Protein AF-A0A956A698-F1 (afdb_monomer_lite)

Radius of gyration: 14.97 Å; chains: 1; bounding box: 32×22×39 Å

Structure (mmCIF, N/CA/C/O backbone):
data_AF-A0A956A698-F1
#
_entry.id   AF-A0A956A698-F1
#
loop_
_atom_site.group_PDB
_atom_site.id
_atom_site.type_symbol
_atom_site.label_atom_id
_atom_site.label_alt_id
_atom_site.label_comp_id
_atom_site.label_asym_id
_atom_site.label_entity_id
_atom_site.label_seq_id
_atom_site.pdbx_PDB_ins_code
_atom_site.Cartn_x
_atom_site.Cartn_y
_atom_site.Cartn_z
_atom_site.occupancy
_atom_site.B_iso_or_equiv
_atom_site.auth_seq_id
_atom_site.auth_comp_id
_atom_site.auth_asym_id
_atom_site.auth_atom_id
_atom_site.pdbx_PDB_model_num
ATOM 1 N N . HIS A 1 1 ? 0.552 10.068 2.331 1.00 78.75 1 HIS A N 1
ATOM 2 C CA . HIS A 1 1 ? 1.390 9.171 1.503 1.00 78.75 1 HIS A CA 1
ATOM 3 C C . HIS A 1 1 ? 2.628 8.664 2.256 1.00 78.75 1 HIS A C 1
ATOM 5 O O . HIS A 1 1 ? 3.690 8.590 1.658 1.00 78.75 1 HIS A O 1
ATOM 11 N N . GLN A 1 2 ? 2.520 8.299 3.544 1.00 95.12 2 GLN A N 1
ATOM 12 C CA . GLN A 1 2 ? 3.700 8.019 4.382 1.00 95.12 2 GLN A CA 1
ATOM 13 C C . GLN A 1 2 ? 4.550 6.862 3.840 1.00 95.12 2 GLN A C 1
ATOM 15 O O . GLN A 1 2 ? 5.730 7.059 3.593 1.00 95.12 2 GLN A O 1
ATOM 20 N N . ILE A 1 3 ? 3.937 5.704 3.565 1.00 96.25 3 ILE A N 1
ATOM 21 C CA . ILE A 1 3 ? 4.633 4.538 2.990 1.00 96.25 3 ILE A CA 1
ATOM 22 C C . ILE A 1 3 ? 5.279 4.895 1.641 1.00 96.25 3 ILE A C 1
ATOM 24 O O . ILE A 1 3 ? 6.464 4.661 1.437 1.00 96.25 3 ILE A O 1
ATOM 28 N N . ARG A 1 4 ? 4.509 5.524 0.745 1.00 97.31 4 ARG A N 1
ATOM 29 C CA . ARG A 1 4 ? 4.941 5.899 -0.613 1.00 97.31 4 ARG A CA 1
ATOM 30 C C . ARG A 1 4 ? 6.151 6.838 -0.608 1.00 97.31 4 ARG A C 1
ATOM 32 O O . ARG A 1 4 ? 7.138 6.560 -1.277 1.00 97.31 4 ARG A O 1
ATOM 39 N N . VAL A 1 5 ? 6.092 7.919 0.177 1.00 97.19 5 VAL A N 1
ATOM 40 C CA . VAL A 1 5 ? 7.185 8.899 0.246 1.00 97.19 5 VAL A CA 1
ATOM 41 C C . VAL A 1 5 ? 8.424 8.312 0.918 1.00 97.19 5 VAL A C 1
ATOM 43 O O . VAL A 1 5 ? 9.529 8.580 0.462 1.00 97.19 5 VAL A O 1
ATOM 46 N N . HIS A 1 6 ? 8.257 7.478 1.954 1.00 97.62 6 HIS A N 1
ATOM 47 C CA . HIS A 1 6 ? 9.390 6.822 2.608 1.00 97.62 6 HIS A CA 1
ATOM 48 C C . HIS A 1 6 ? 10.119 5.889 1.644 1.00 97.62 6 HIS A C 1
ATOM 50 O O . HIS A 1 6 ? 11.327 6.012 1.469 1.00 97.62 6 HIS A O 1
ATOM 56 N N . LEU A 1 7 ? 9.387 4.999 0.976 1.00 97.12 7 LEU A N 1
ATOM 57 C CA . LEU A 1 7 ? 9.976 4.048 0.037 1.00 97.12 7 LEU A CA 1
ATOM 58 C C . LEU A 1 7 ? 10.665 4.752 -1.140 1.00 97.12 7 LEU A C 1
ATOM 60 O O . LEU A 1 7 ? 11.796 4.416 -1.478 1.00 97.12 7 LEU A O 1
ATOM 64 N N . ALA A 1 8 ? 10.056 5.809 -1.682 1.00 96.69 8 ALA A N 1
ATOM 65 C CA . ALA A 1 8 ? 10.696 6.637 -2.700 1.00 96.69 8 ALA A CA 1
ATOM 66 C C . ALA A 1 8 ? 11.965 7.343 -2.187 1.00 96.69 8 ALA A C 1
ATOM 68 O O . ALA A 1 8 ? 12.973 7.365 -2.886 1.00 96.69 8 ALA A O 1
ATOM 69 N N . SER A 1 9 ? 11.956 7.866 -0.953 1.00 96.88 9 SER A N 1
ATOM 70 C CA . SER A 1 9 ? 13.138 8.505 -0.350 1.00 96.88 9 SER A CA 1
ATOM 71 C C . SER A 1 9 ? 14.306 7.541 -0.120 1.00 96.88 9 SER A C 1
ATOM 73 O O . SER A 1 9 ? 15.456 7.967 -0.098 1.00 96.88 9 SER A O 1
ATOM 75 N N . LEU A 1 10 ? 14.016 6.241 -0.002 1.00 96.94 10 LEU A N 1
ATOM 76 C CA . LEU A 1 10 ? 15.006 5.168 0.099 1.00 96.94 10 LEU A CA 1
ATOM 77 C C . LEU A 1 10 ? 15.494 4.668 -1.274 1.00 96.94 10 LEU A C 1
ATOM 79 O O . LEU A 1 10 ? 16.271 3.721 -1.331 1.00 96.94 10 LEU A O 1
ATOM 83 N N . GLY A 1 11 ? 15.041 5.272 -2.378 1.00 95.75 11 GLY A N 1
ATOM 84 C CA . GLY A 1 11 ? 15.381 4.843 -3.738 1.00 95.75 11 GLY A CA 1
ATOM 85 C C . GLY A 1 11 ? 14.605 3.615 -4.223 1.00 95.75 11 GLY A C 1
ATOM 86 O O . GLY A 1 11 ? 14.938 3.062 -5.265 1.00 95.75 11 GLY A O 1
ATOM 87 N N . ALA A 1 12 ? 13.562 3.201 -3.500 1.00 95.19 12 ALA A N 1
ATOM 88 C CA . ALA A 1 12 ? 12.735 2.041 -3.820 1.00 95.19 12 ALA A CA 1
ATOM 89 C C . ALA A 1 12 ? 11.254 2.437 -3.992 1.00 95.19 12 ALA A C 1
ATOM 91 O O . ALA A 1 12 ? 10.402 1.990 -3.221 1.00 95.19 12 ALA A O 1
ATOM 92 N N . PRO A 1 13 ? 10.905 3.315 -4.952 1.00 96.06 13 PRO A N 1
ATOM 93 C CA . PRO A 1 13 ? 9.525 3.747 -5.143 1.00 96.06 13 PRO A CA 1
ATOM 94 C C . PRO A 1 13 ? 8.613 2.579 -5.549 1.00 96.06 13 PRO A C 1
ATOM 96 O O . PRO A 1 13 ? 9.020 1.643 -6.234 1.00 96.06 13 PRO A O 1
ATOM 99 N N . LEU A 1 14 ? 7.346 2.646 -5.140 1.00 96.25 14 LEU A N 1
ATOM 100 C CA . LEU A 1 14 ? 6.375 1.579 -5.393 1.00 96.25 14 LEU A C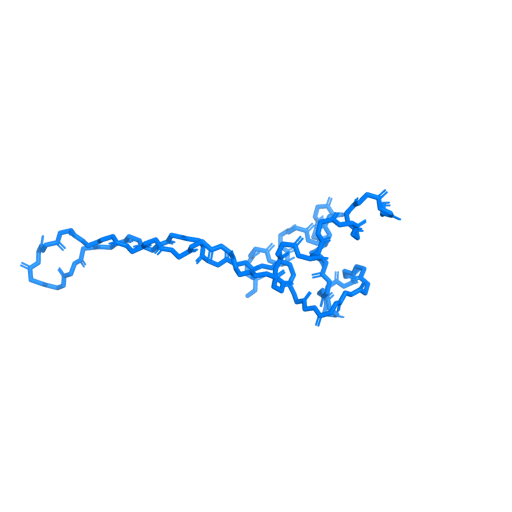A 1
ATOM 101 C C . LEU A 1 14 ? 6.007 1.466 -6.877 1.00 96.25 14 LEU A C 1
ATOM 103 O O . LEU A 1 14 ? 5.821 2.474 -7.555 1.00 96.25 14 LEU A O 1
ATOM 107 N N . LEU A 1 15 ? 5.779 0.242 -7.359 1.00 96.69 15 LEU A N 1
ATOM 108 C CA . LEU A 1 15 ? 5.213 0.007 -8.692 1.00 96.69 15 LEU A CA 1
ATOM 109 C C . LEU A 1 15 ? 3.900 0.773 -8.889 1.00 96.69 15 LEU A C 1
ATOM 111 O O . LEU A 1 15 ? 3.047 0.822 -8.000 1.00 96.69 15 LEU A O 1
ATOM 115 N N . GLY A 1 16 ? 3.730 1.366 -10.066 1.00 95.12 16 GLY A N 1
ATOM 116 C CA . GLY A 1 16 ? 2.557 2.160 -10.424 1.00 95.12 16 GLY A CA 1
ATOM 117 C C . GLY A 1 16 ? 2.463 3.511 -9.708 1.00 95.12 16 GLY A C 1
ATOM 118 O O . GLY A 1 16 ? 1.481 4.232 -9.906 1.00 95.12 16 GLY A O 1
ATOM 119 N N . ASP A 1 17 ? 3.452 3.894 -8.893 1.00 96.75 17 ASP A N 1
ATOM 120 C CA . ASP A 1 17 ? 3.448 5.167 -8.177 1.00 96.75 17 ASP A CA 1
ATOM 121 C C . ASP A 1 17 ? 3.923 6.334 -9.052 1.00 96.75 17 ASP A C 1
ATOM 123 O O . ASP A 1 17 ? 5.055 6.807 -8.967 1.00 96.75 17 ASP A O 1
ATOM 127 N N . ARG A 1 18 ? 3.006 6.851 -9.875 1.00 94.06 18 ARG A N 1
ATOM 128 C CA . ARG A 1 18 ? 3.270 7.980 -10.783 1.00 94.06 18 ARG A CA 1
ATOM 129 C C . ARG A 1 18 ? 3.700 9.266 -10.073 1.00 94.06 18 ARG A C 1
ATOM 131 O O . ARG A 1 18 ? 4.359 10.093 -10.690 1.00 94.06 18 ARG A O 1
ATOM 138 N N . ALA A 1 19 ? 3.313 9.461 -8.811 1.00 95.12 19 ALA A N 1
ATOM 139 C CA . ALA A 1 19 ? 3.628 10.694 -8.088 1.00 95.12 19 ALA A CA 1
ATOM 140 C C . ALA A 1 19 ? 5.044 10.683 -7.498 1.00 95.12 19 ALA A C 1
ATOM 142 O O . ALA A 1 19 ? 5.619 11.747 -7.293 1.00 95.12 19 ALA A O 1
ATOM 143 N N . TYR A 1 20 ? 5.593 9.497 -7.225 1.00 95.81 20 TYR A N 1
ATOM 144 C CA . TYR A 1 20 ? 6.897 9.332 -6.582 1.00 95.81 20 TYR A CA 1
ATOM 145 C C . TYR A 1 20 ? 7.906 8.559 -7.450 1.00 95.81 20 TYR A C 1
ATOM 147 O O . TYR A 1 20 ? 8.861 7.996 -6.927 1.00 95.81 20 TYR A O 1
ATOM 155 N N . GLY A 1 21 ? 7.713 8.548 -8.775 1.00 94.12 21 GLY A N 1
ATOM 156 C CA . GLY A 1 21 ? 8.687 8.010 -9.735 1.00 94.12 21 GLY A CA 1
ATOM 157 C C . GLY A 1 21 ? 8.758 6.482 -9.800 1.00 94.12 21 GLY A C 1
ATOM 158 O O . GLY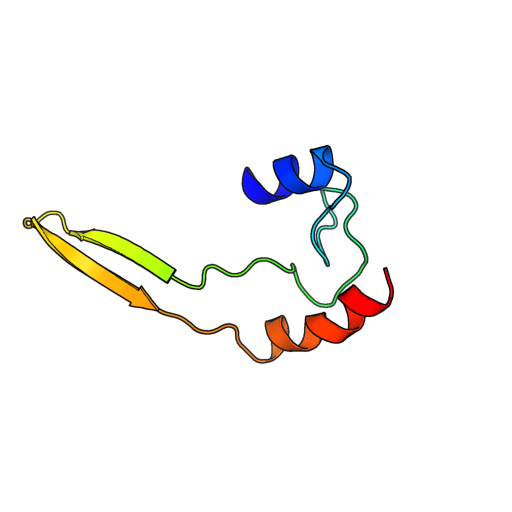 A 1 21 ? 9.764 5.934 -10.236 1.00 94.12 21 GLY A O 1
ATOM 159 N N . GLY A 1 22 ? 7.708 5.792 -9.360 1.00 94.31 22 GLY A N 1
ATOM 160 C CA . GLY A 1 22 ? 7.611 4.341 -9.441 1.00 94.31 22 GLY A CA 1
ATOM 161 C C . GLY A 1 22 ? 7.546 3.824 -10.883 1.00 94.31 22 GLY A C 1
ATOM 162 O O . GLY A 1 22 ? 6.935 4.489 -11.729 1.00 94.31 22 GLY A O 1
ATOM 163 N N . PRO A 1 23 ? 8.100 2.630 -11.180 1.00 93.81 23 PRO A N 1
ATOM 164 C CA . PRO A 1 23 ? 7.973 2.016 -12.498 1.00 93.81 23 PRO A CA 1
ATOM 165 C C . PRO A 1 23 ? 6.508 1.874 -12.919 1.00 93.81 23 PRO A C 1
ATOM 167 O O . PRO A 1 23 ? 5.624 1.643 -12.088 1.00 93.81 23 PRO A O 1
ATOM 170 N N . ALA A 1 24 ? 6.236 2.015 -14.215 1.00 93.44 24 ALA A N 1
ATOM 171 C CA . ALA A 1 24 ? 4.875 1.945 -14.730 1.00 93.44 24 ALA A CA 1
ATOM 172 C C . ALA A 1 24 ? 4.263 0.554 -14.489 1.00 93.44 24 ALA A C 1
ATOM 174 O O . ALA A 1 24 ? 4.860 -0.468 -14.812 1.00 93.44 24 ALA A O 1
ATOM 175 N N . ALA A 1 25 ? 3.045 0.527 -13.951 1.00 94.00 25 ALA A N 1
ATOM 176 C CA . ALA A 1 25 ? 2.282 -0.694 -13.731 1.00 94.00 25 ALA A CA 1
ATOM 177 C C . ALA A 1 25 ? 0.777 -0.424 -13.854 1.00 94.00 25 ALA A C 1
ATOM 179 O O . ALA A 1 25 ? 0.337 0.730 -13.828 1.00 94.00 25 ALA A O 1
ATOM 180 N N . ALA A 1 26 ? -0.014 -1.494 -13.979 1.00 92.81 26 ALA A N 1
ATOM 181 C CA . ALA A 1 26 ? -1.465 -1.414 -14.164 1.00 92.81 26 ALA A CA 1
ATOM 182 C C . ALA A 1 26 ? -2.193 -0.761 -12.974 1.00 92.81 26 ALA A C 1
ATOM 184 O O . ALA A 1 26 ? -3.215 -0.102 -13.153 1.00 92.81 26 ALA A O 1
ATOM 185 N N . ARG A 1 27 ? -1.647 -0.906 -11.762 1.00 94.81 27 ARG A N 1
ATOM 186 C CA . ARG A 1 27 ? -2.131 -0.258 -10.539 1.00 94.81 27 ARG A CA 1
ATOM 187 C C . ARG A 1 27 ? -0.981 0.023 -9.578 1.00 94.81 27 ARG A C 1
ATOM 189 O O . ARG A 1 27 ? 0.129 -0.469 -9.765 1.00 94.81 27 ARG A O 1
ATOM 196 N N . LEU A 1 28 ? -1.273 0.781 -8.524 1.00 96.5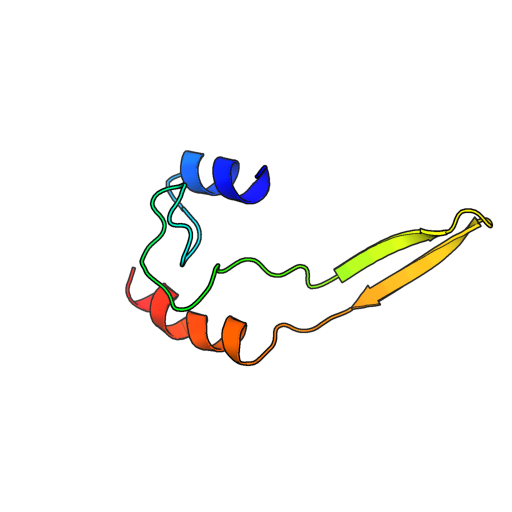0 28 LEU A N 1
ATOM 197 C CA . LEU A 1 28 ? -0.345 0.988 -7.417 1.00 96.50 28 LEU A CA 1
ATOM 198 C C . LEU A 1 28 ? -0.093 -0.338 -6.680 1.00 96.50 28 LEU A C 1
ATOM 200 O O . LEU A 1 28 ? -1.043 -0.989 -6.227 1.00 96.50 28 LEU A O 1
ATOM 204 N N . GLY A 1 29 ? 1.184 -0.683 -6.512 1.00 96.38 29 GLY A N 1
ATOM 205 C CA . GLY A 1 29 ? 1.688 -1.806 -5.719 1.00 96.38 29 GLY A CA 1
ATOM 206 C C . GLY A 1 29 ? 1.604 -1.554 -4.216 1.00 96.38 29 GLY A C 1
ATOM 207 O O . GLY A 1 29 ? 2.587 -1.695 -3.499 1.00 96.38 29 GLY A O 1
ATOM 208 N N . LEU A 1 30 ? 0.428 -1.150 -3.736 1.00 96.50 30 LEU A N 1
ATOM 209 C CA . LEU A 1 30 ? 0.130 -0.963 -2.321 1.00 96.50 30 LEU A CA 1
ATOM 210 C C . LEU A 1 30 ? -1.231 -1.584 -2.003 1.00 96.50 30 LEU A C 1
ATOM 212 O O . LEU A 1 30 ? -2.230 -1.269 -2.655 1.00 96.50 30 LEU A O 1
ATOM 216 N N . HIS A 1 31 ? -1.262 -2.460 -1.000 1.00 96.56 31 HIS A N 1
ATOM 217 C CA . HIS A 1 31 ? -2.464 -3.159 -0.549 1.00 96.56 31 HIS A CA 1
ATOM 218 C C . HIS A 1 31 ? -2.478 -3.260 0.976 1.00 96.56 31 HIS A C 1
ATOM 220 O O . HIS A 1 31 ? -1.483 -3.650 1.585 1.00 96.56 31 HIS A O 1
ATOM 226 N N . ALA A 1 32 ? -3.604 -2.908 1.594 1.00 96.75 32 ALA A N 1
ATOM 227 C CA . ALA A 1 32 ? -3.802 -3.070 3.029 1.00 96.75 32 ALA A CA 1
ATOM 228 C C . ALA A 1 32 ? -4.304 -4.494 3.302 1.00 96.75 32 ALA A C 1
ATOM 230 O O . ALA A 1 32 ? -5.496 -4.769 3.189 1.00 96.75 32 ALA A O 1
ATOM 231 N N . ALA A 1 33 ? -3.378 -5.403 3.614 1.00 97.06 33 ALA A N 1
ATOM 232 C CA . ALA A 1 33 ? -3.690 -6.822 3.790 1.00 97.06 33 ALA A CA 1
ATOM 233 C C . ALA A 1 33 ? -4.399 -7.140 5.118 1.00 97.06 33 ALA A C 1
ATOM 235 O O . ALA A 1 33 ? -5.182 -8.084 5.183 1.00 97.06 33 ALA A O 1
ATOM 236 N N . HIS A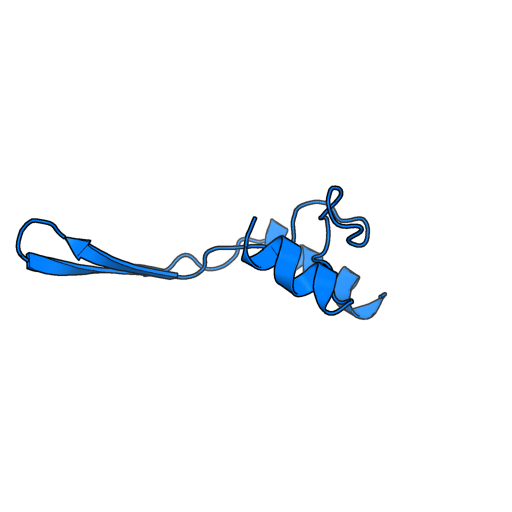 1 34 ? -4.141 -6.345 6.157 1.00 97.88 34 HIS A N 1
ATOM 237 C CA . HIS A 1 34 ? -4.659 -6.553 7.503 1.00 97.88 34 HIS A CA 1
ATOM 238 C C . HIS A 1 34 ? -5.076 -5.219 8.128 1.00 97.88 34 HIS A C 1
ATOM 240 O O . HIS A 1 34 ? -4.380 -4.211 7.978 1.00 97.88 34 HIS A O 1
ATOM 246 N N . LEU A 1 35 ? -6.192 -5.225 8.854 1.00 98.12 35 LEU A N 1
ATOM 247 C CA . LEU A 1 35 ? -6.660 -4.115 9.676 1.00 98.12 35 LEU A CA 1
ATOM 248 C C . LEU A 1 35 ? -7.071 -4.647 11.049 1.00 98.12 35 LEU A C 1
ATOM 250 O O . LEU A 1 35 ? -8.042 -5.390 11.160 1.00 98.12 35 LEU A O 1
ATOM 254 N N . GLY A 1 36 ? -6.364 -4.213 12.089 1.00 98.06 36 GLY A N 1
ATOM 255 C CA . GLY A 1 36 ? -6.685 -4.514 13.481 1.00 98.06 36 GLY A CA 1
ATOM 256 C C . GLY A 1 36 ? -6.892 -3.234 14.283 1.00 98.06 36 GLY A C 1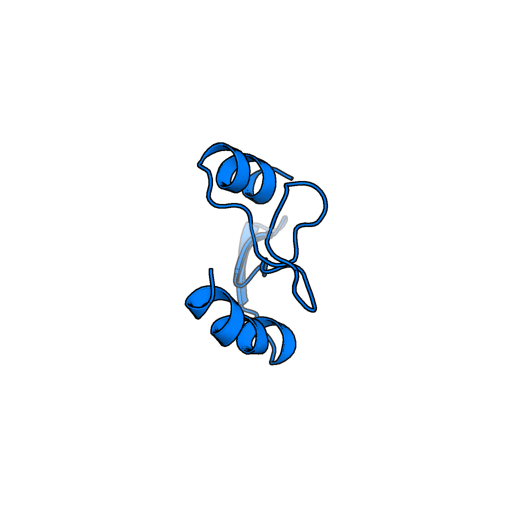
ATOM 257 O O . GLY A 1 36 ? -6.134 -2.277 14.124 1.00 98.06 36 GLY A O 1
ATOM 258 N N . PHE A 1 37 ? -7.920 -3.202 15.129 1.00 98.31 37 PHE A N 1
ATOM 259 C CA . PHE A 1 37 ? -8.185 -2.087 16.041 1.00 98.31 37 PHE A CA 1
ATOM 260 C C . PHE A 1 37 ? -9.086 -2.511 17.206 1.00 98.31 37 PHE A C 1
ATOM 262 O O . PHE A 1 37 ? -9.754 -3.543 17.162 1.00 98.31 37 PHE A O 1
ATOM 269 N N . VAL A 1 38 ? -9.123 -1.690 18.257 1.00 98.56 38 VAL A N 1
ATOM 270 C CA . VAL A 1 38 ? -10.098 -1.830 19.344 1.00 98.56 38 VAL A CA 1
ATOM 271 C C . VAL A 1 38 ? -11.344 -1.035 18.969 1.00 98.56 38 VAL A C 1
ATOM 273 O O . VAL A 1 38 ? -11.276 0.172 18.739 1.00 98.56 38 VAL A O 1
ATOM 276 N N . HIS A 1 39 ? -12.479 -1.717 18.863 1.00 97.69 39 HIS A N 1
ATOM 277 C CA . HIS A 1 39 ? -13.775 -1.100 18.632 1.00 97.69 39 HIS A CA 1
ATOM 278 C C . HIS A 1 39 ? -14.140 -0.188 19.819 1.00 97.69 39 HIS A C 1
ATOM 280 O O . HIS A 1 39 ? -13.754 -0.488 20.949 1.00 97.69 39 HIS A O 1
ATOM 286 N N . PRO A 1 40 ? -14.902 0.903 19.618 1.00 98.12 40 PRO A N 1
ATOM 287 C CA . PRO A 1 40 ? -15.253 1.831 20.698 1.00 98.12 40 PRO A CA 1
ATOM 288 C C . PRO A 1 40 ? -15.944 1.210 21.924 1.00 98.12 40 PRO A C 1
ATOM 290 O O . PRO A 1 40 ? -15.918 1.802 22.996 1.00 98.12 40 PRO A O 1
ATOM 293 N N . ASP A 1 41 ? -16.537 0.020 21.790 1.00 97.88 41 ASP A N 1
ATOM 294 C CA . ASP A 1 41 ? -17.118 -0.746 22.907 1.00 97.88 41 ASP A CA 1
ATOM 295 C C . ASP A 1 41 ? -16.108 -1.641 23.658 1.00 97.88 41 ASP A C 1
ATOM 297 O O . ASP A 1 41 ? -16.495 -2.410 24.534 1.00 97.88 41 ASP A O 1
ATOM 301 N N . GLY A 1 42 ? -14.820 -1.555 23.319 1.00 98.12 42 GLY A N 1
ATOM 302 C CA . GLY A 1 42 ? -13.722 -2.266 23.973 1.00 98.12 42 GLY A CA 1
ATOM 303 C C . GLY A 1 42 ? -13.329 -3.599 23.332 1.00 98.12 42 GLY A C 1
ATOM 304 O O . GLY A 1 42 ? -12.342 -4.199 23.753 1.00 98.12 42 GLY A O 1
ATOM 305 N N . ARG A 1 43 ? -14.042 -4.083 22.307 1.00 98.38 43 ARG A N 1
ATOM 306 C CA . ARG A 1 43 ? -13.699 -5.355 21.644 1.00 98.38 43 ARG A CA 1
ATOM 307 C C . ARG A 1 43 ? -12.526 -5.198 20.680 1.00 98.38 43 ARG A C 1
ATOM 309 O O . ARG A 1 43 ? -12.509 -4.278 19.871 1.00 98.38 43 ARG A O 1
ATOM 316 N N . ALA A 1 44 ? -11.587 -6.140 20.691 1.00 98.56 44 ALA A N 1
ATOM 317 C CA . ALA A 1 44 ? -10.577 -6.232 19.639 1.00 98.56 44 ALA A CA 1
ATOM 318 C C . ALA A 1 44 ? -11.202 -6.807 18.358 1.00 98.56 44 ALA A C 1
ATOM 320 O O . ALA A 1 44 ? -11.818 -7.873 18.391 1.00 98.56 44 ALA A O 1
ATOM 321 N N . LEU A 1 45 ? -11.038 -6.104 17.238 1.00 98.56 45 LEU A N 1
ATOM 322 C CA . LEU A 1 45 ? -11.467 -6.537 15.912 1.00 98.56 45 LEU A CA 1
ATOM 323 C C . LEU A 1 45 ? -10.254 -6.657 14.990 1.00 98.56 45 LEU A C 1
ATOM 325 O O . LEU A 1 45 ? -9.340 -5.833 15.038 1.00 98.56 45 LEU A O 1
ATOM 329 N N . ALA A 1 46 ? -10.279 -7.668 14.128 1.00 98.38 46 ALA A N 1
ATOM 330 C CA . ALA A 1 46 ? -9.278 -7.899 13.101 1.00 98.38 46 ALA A CA 1
ATOM 331 C C . ALA A 1 46 ? -9.959 -8.315 11.797 1.00 98.38 46 ALA A C 1
ATOM 333 O O . ALA A 1 46 ? -10.924 -9.081 11.800 1.00 98.38 46 ALA A O 1
ATOM 334 N N . PHE A 1 47 ? -9.446 -7.791 10.690 1.00 98.25 47 PHE A N 1
ATOM 335 C CA . PHE A 1 47 ? -9.931 -8.051 9.346 1.00 98.25 47 PHE A CA 1
ATOM 336 C C . PHE A 1 47 ? -8.744 -8.339 8.437 1.00 98.25 47 PHE A C 1
ATOM 338 O O . PHE A 1 47 ? -7.850 -7.503 8.300 1.00 98.25 47 PHE A O 1
ATOM 345 N N . ASP A 1 48 ? -8.779 -9.484 7.765 1.00 98.12 48 ASP A N 1
ATOM 346 C CA . ASP A 1 48 ? -7.810 -9.854 6.741 1.00 98.12 48 ASP A CA 1
ATOM 347 C C . ASP A 1 48 ? -8.450 -9.772 5.360 1.00 98.12 48 ASP A C 1
ATOM 349 O O . ASP A 1 48 ? -9.583 -10.215 5.131 1.00 98.12 48 ASP A O 1
ATOM 353 N N . ARG A 1 49 ? -7.717 -9.191 4.412 1.00 97.25 49 ARG A N 1
ATOM 354 C CA . ARG A 1 49 ? -8.096 -9.166 3.001 1.00 97.25 49 ARG A CA 1
ATOM 355 C C . ARG A 1 49 ? -6.879 -9.559 2.173 1.00 97.25 49 ARG A C 1
ATOM 357 O O . ARG A 1 49 ? -5.978 -8.731 2.016 1.00 97.25 49 ARG A O 1
ATOM 364 N N . PRO A 1 50 ? -6.829 -10.791 1.632 1.00 95.31 50 PRO A N 1
ATOM 365 C CA . PRO A 1 50 ? -5.732 -11.174 0.758 1.00 95.31 50 PRO A CA 1
ATOM 366 C C . PRO A 1 50 ? -5.695 -10.252 -0.471 1.00 95.31 50 PRO A C 1
ATOM 368 O O . PRO A 1 50 ? -6.738 -9.722 -0.874 1.00 95.31 50 PRO A O 1
ATOM 371 N N . PRO A 1 51 ? -4.508 -10.014 -1.051 1.00 94.44 51 PRO A N 1
ATOM 372 C CA . PRO A 1 51 ? -4.405 -9.274 -2.300 1.00 94.44 51 PRO A CA 1
ATOM 373 C C . PRO A 1 51 ? -5.194 -9.988 -3.403 1.00 94.44 51 PRO A C 1
ATOM 375 O O . PRO A 1 51 ? -5.157 -11.213 -3.501 1.00 94.44 51 PRO A O 1
ATOM 378 N N . GLY A 1 52 ? -5.913 -9.216 -4.218 1.00 95.19 52 GLY A N 1
ATOM 379 C CA . GLY A 1 52 ? -6.617 -9.737 -5.388 1.00 95.19 52 GLY A CA 1
ATOM 380 C C . GLY A 1 52 ? -5.678 -10.021 -6.561 1.00 95.19 52 GLY A C 1
ATOM 381 O O . GLY A 1 52 ? -4.497 -9.651 -6.543 1.00 95.19 52 GLY A O 1
ATOM 382 N N . ASP A 1 53 ? -6.230 -10.636 -7.607 1.00 95.50 53 ASP A N 1
ATOM 383 C CA . ASP A 1 53 ? -5.493 -11.011 -8.819 1.00 95.50 53 ASP A CA 1
ATOM 384 C C . ASP A 1 53 ? -4.765 -9.815 -9.444 1.00 95.50 53 ASP A C 1
ATOM 386 O O . ASP A 1 53 ? -3.616 -9.925 -9.856 1.00 95.50 53 ASP A O 1
ATOM 390 N N . ASP A 1 54 ? -5.386 -8.637 -9.423 1.00 94.12 54 ASP A N 1
ATOM 391 C CA . ASP A 1 54 ? -4.824 -7.399 -9.957 1.00 94.12 54 ASP A CA 1
ATOM 392 C C . ASP A 1 54 ? -3.549 -6.926 -9.234 1.00 94.12 54 ASP A C 1
ATOM 394 O O . ASP A 1 54 ? -2.667 -6.335 -9.857 1.00 94.12 54 ASP A O 1
ATOM 398 N N . PHE A 1 55 ? -3.429 -7.185 -7.930 1.00 95.44 55 PHE A N 1
ATOM 399 C CA . PHE A 1 55 ? -2.216 -6.921 -7.159 1.00 95.44 55 PHE A CA 1
ATOM 400 C C . PHE A 1 55 ? -1.168 -8.009 -7.393 1.00 95.44 55 PHE A C 1
ATOM 402 O O . PHE A 1 55 ? 0.003 -7.701 -7.600 1.00 95.44 55 PHE A O 1
ATOM 409 N N . THR A 1 56 ? -1.568 -9.283 -7.385 1.00 93.44 56 THR A N 1
ATOM 410 C CA . THR A 1 56 ? -0.625 -10.394 -7.616 1.00 93.44 56 THR A CA 1
ATOM 411 C C . THR A 1 56 ? -0.036 -10.372 -9.029 1.00 93.44 56 THR A C 1
ATOM 413 O O . THR A 1 56 ? 1.142 -10.681 -9.208 1.00 93.44 56 THR A O 1
ATOM 416 N N . ALA A 1 57 ? -0.794 -9.880 -10.013 1.00 93.50 57 ALA A N 1
ATOM 417 C CA . ALA A 1 57 ? -0.348 -9.659 -11.386 1.00 93.50 57 ALA A CA 1
ATOM 418 C C . ALA A 1 57 ? 0.779 -8.617 -11.515 1.00 93.50 57 ALA A C 1
ATOM 420 O O . ALA A 1 57 ? 1.372 -8.493 -12.584 1.00 93.50 57 ALA A O 1
ATOM 421 N N . LEU A 1 58 ? 1.109 -7.879 -10.447 1.00 93.19 58 LEU A N 1
ATOM 422 C CA . LEU A 1 58 ? 2.262 -6.978 -10.417 1.00 93.19 58 LEU A CA 1
ATOM 423 C C . LEU A 1 58 ? 3.593 -7.712 -10.210 1.00 93.19 58 LEU A C 1
ATOM 425 O O . LEU A 1 58 ? 4.639 -7.140 -10.506 1.00 93.19 58 LEU A O 1
ATOM 429 N N . ALA A 1 59 ? 3.583 -8.955 -9.714 1.00 89.31 59 ALA A N 1
ATOM 430 C CA . ALA A 1 59 ? 4.804 -9.689 -9.375 1.00 89.31 59 ALA A CA 1
ATOM 431 C C . ALA A 1 59 ? 5.830 -9.780 -10.528 1.00 89.31 59 ALA A C 1
ATOM 433 O O . ALA A 1 59 ? 7.010 -9.544 -10.269 1.00 89.31 59 ALA A O 1
ATOM 434 N N . PRO A 1 60 ? 5.438 -10.019 -11.798 1.00 87.62 60 PRO A N 1
ATOM 435 C CA . PRO A 1 60 ? 6.388 -10.021 -12.911 1.00 87.62 60 PRO A CA 1
ATOM 436 C C . PRO A 1 60 ? 7.099 -8.677 -13.116 1.00 87.62 60 PRO A C 1
ATOM 438 O O . PRO A 1 60 ? 8.252 -8.656 -13.535 1.00 87.62 60 PRO A O 1
ATOM 441 N N . ALA A 1 61 ? 6.446 -7.554 -12.797 1.00 83.81 61 ALA A N 1
ATOM 442 C CA . ALA A 1 61 ? 7.032 -6.224 -12.956 1.00 83.81 61 ALA A CA 1
ATOM 443 C C . ALA A 1 61 ? 8.140 -5.927 -11.928 1.00 83.81 61 ALA A C 1
ATOM 445 O O . ALA A 1 61 ? 8.986 -5.082 -12.197 1.00 83.81 61 ALA A O 1
ATOM 446 N N . LE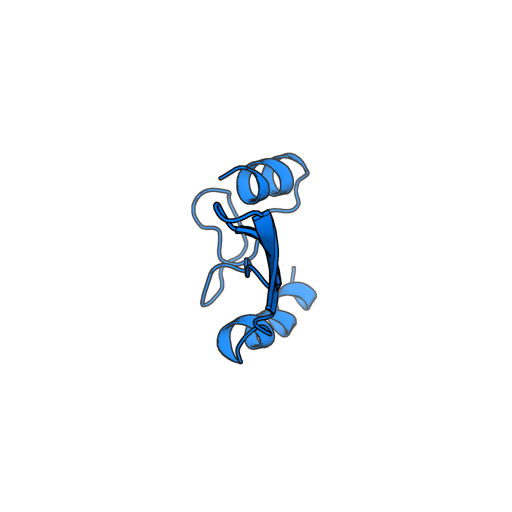U A 1 62 ? 8.171 -6.635 -10.790 1.00 79.94 62 LEU A N 1
ATOM 447 C CA . LEU A 1 62 ? 9.253 -6.533 -9.797 1.00 79.94 62 LEU A CA 1
ATOM 448 C C . LEU A 1 62 ? 10.541 -7.233 -10.249 1.00 79.94 62 LEU A C 1
ATOM 450 O O . LEU A 1 62 ? 11.620 -6.863 -9.810 1.00 79.94 62 LEU A O 1
ATOM 454 N N . ALA A 1 63 ? 10.441 -8.253 -11.105 1.00 73.81 63 ALA A N 1
ATOM 455 C CA . ALA A 1 63 ? 11.609 -8.972 -11.619 1.00 73.81 63 ALA A CA 1
ATOM 456 C C . ALA A 1 63 ? 12.306 -8.234 -12.777 1.00 73.81 63 ALA A C 1
ATOM 458 O O . ALA A 1 63 ? 13.407 -8.610 -13.172 1.00 73.81 63 ALA A O 1
ATOM 459 N N . ALA A 1 64 ? 11.649 -7.219 -13.344 1.00 61.97 64 ALA A N 1
ATOM 460 C CA . ALA A 1 64 ? 12.115 -6.460 -14.502 1.00 61.97 64 ALA A CA 1
ATOM 461 C C . ALA A 1 64 ? 12.708 -5.078 -14.144 1.00 61.97 64 ALA A C 1
ATOM 463 O O . ALA A 1 64 ? 13.133 -4.365 -15.054 1.00 61.97 64 ALA A O 1
ATOM 464 N N . SER A 1 65 ? 12.701 -4.697 -12.859 1.00 57.91 65 SER A N 1
ATOM 465 C CA . SER A 1 65 ? 13.234 -3.433 -12.316 1.00 57.91 65 SER A CA 1
ATOM 466 C C . SER A 1 65 ? 14.582 -3.630 -11.639 1.00 57.91 65 SER A C 1
ATOM 468 O O . SER A 1 65 ? 15.471 -2.783 -11.859 1.00 57.91 65 SER A O 1
#

Foldseek 3Di:
DVVQVVCLVVVRHWECPPPSPHHDDPHTLDDDQKDWDQDPVGDTDIDGDDDDPRNVVCVVVVVVD

Secondary structure (DSSP, 8-state):
-HHHHHHHHTT-PPTT-TTTTPPP-SS-S----EEEEE-TTS-EEEEE-PPPHHHHTTHHHHS--

Sequence (65 aa):
HQIRVHLASLGAPLLGDRAYGGPAAARLGLHAAHLGFVHPDGRALAFDRPPGDDFTALAPALAAS

pLDDT: mean 93.82, std 7.61, range [57.91, 98.56]